Protein AF-A0A7S3B4D6-F1 (afdb_monomer_lite)

Structure (mmCIF, N/CA/C/O backbone):
data_AF-A0A7S3B4D6-F1
#
_entry.id   AF-A0A7S3B4D6-F1
#
loop_
_atom_site.group_PDB
_atom_site.id
_atom_site.type_symbol
_atom_site.label_atom_id
_atom_site.label_alt_id
_atom_site.label_comp_id
_atom_site.label_asym_id
_atom_site.label_entity_id
_atom_site.label_seq_id
_atom_site.pdbx_PDB_ins_code
_atom_site.Cartn_x
_atom_site.Cartn_y
_atom_site.Cartn_z
_atom_site.occupancy
_atom_site.B_iso_or_equiv
_atom_site.auth_seq_id
_atom_site.auth_comp_id
_atom_site.auth_asym_id
_atom_site.auth_atom_id
_atom_site.pdbx_PDB_model_num
ATOM 1 N N . GLU A 1 1 ? 10.770 22.308 -0.308 1.00 60.88 1 GLU A N 1
ATOM 2 C CA . GLU A 1 1 ? 9.442 21.913 -0.818 1.00 60.88 1 GLU A CA 1
ATOM 3 C C . GLU A 1 1 ? 9.275 20.401 -0.875 1.00 60.88 1 GLU A C 1
ATOM 5 O O . GLU A 1 1 ? 8.962 19.860 0.168 1.00 60.88 1 GLU A O 1
ATOM 10 N N . LYS A 1 2 ? 9.587 19.669 -1.960 1.00 72.62 2 LYS A N 1
ATOM 11 C CA . LYS A 1 2 ? 9.250 18.222 -2.019 1.00 72.62 2 LYS A CA 1
ATOM 12 C C . LYS A 1 2 ? 9.788 17.362 -0.854 1.00 72.62 2 LYS A C 1
ATOM 14 O O . LYS A 1 2 ? 9.072 16.503 -0.363 1.00 72.62 2 LYS A O 1
ATOM 19 N N . GLN A 1 3 ? 11.022 17.593 -0.393 1.00 75.19 3 GLN A N 1
ATOM 20 C CA . GLN A 1 3 ? 11.552 16.874 0.782 1.00 75.19 3 GLN A CA 1
ATOM 21 C C . GLN A 1 3 ? 10.818 17.223 2.088 1.00 75.19 3 GLN A C 1
ATOM 23 O O . GLN A 1 3 ? 10.671 16.353 2.937 1.00 75.19 3 GLN A O 1
ATOM 28 N N . GLU A 1 4 ? 10.358 18.467 2.249 1.00 80.44 4 GLU A N 1
ATOM 29 C CA . GLU A 1 4 ? 9.604 18.899 3.437 1.00 80.44 4 GLU A CA 1
ATOM 30 C C . GLU A 1 4 ? 8.189 18.305 3.422 1.00 80.44 4 GLU A C 1
ATOM 32 O O . GLU A 1 4 ? 7.688 17.874 4.460 1.00 80.44 4 GLU A O 1
ATOM 37 N N . ASP A 1 5 ? 7.575 18.206 2.239 1.00 90.38 5 ASP A N 1
ATOM 38 C CA . ASP A 1 5 ? 6.283 17.539 2.062 1.00 90.38 5 ASP A CA 1
ATOM 39 C C . ASP A 1 5 ? 6.386 16.038 2.372 1.00 90.38 5 ASP A C 1
ATOM 41 O O . ASP A 1 5 ? 5.566 15.505 3.122 1.00 90.38 5 ASP A O 1
ATOM 45 N N . ASP A 1 6 ? 7.427 15.364 1.867 1.00 93.19 6 ASP A N 1
ATOM 46 C CA . ASP A 1 6 ? 7.686 13.948 2.155 1.00 93.19 6 ASP A CA 1
ATOM 47 C C . ASP A 1 6 ? 7.910 13.722 3.665 1.00 93.19 6 ASP A C 1
ATOM 49 O O . ASP A 1 6 ? 7.412 12.744 4.228 1.00 93.19 6 ASP A O 1
ATOM 53 N N . GLU A 1 7 ? 8.613 14.634 4.349 1.00 95.25 7 GLU A N 1
ATOM 54 C CA . GLU A 1 7 ? 8.803 14.572 5.803 1.00 95.25 7 GLU A CA 1
ATOM 55 C C . GLU A 1 7 ? 7.478 14.734 6.561 1.00 95.25 7 GLU A C 1
ATOM 57 O O . GLU A 1 7 ? 7.192 13.955 7.474 1.00 95.25 7 GLU A O 1
ATOM 62 N N . MET A 1 8 ? 6.631 15.688 6.168 1.00 95.56 8 MET A N 1
ATOM 63 C CA . MET A 1 8 ? 5.302 15.845 6.764 1.00 95.56 8 MET A CA 1
ATOM 64 C C . MET A 1 8 ? 4.440 14.593 6.569 1.00 95.56 8 MET A C 1
ATOM 66 O O . MET A 1 8 ? 3.805 14.128 7.519 1.00 95.56 8 MET A O 1
ATOM 70 N N . VAL A 1 9 ? 4.449 13.997 5.372 1.00 96.62 9 VAL A N 1
ATOM 71 C CA . VAL A 1 9 ? 3.737 12.738 5.101 1.00 96.62 9 VAL A CA 1
ATOM 72 C C . VAL A 1 9 ? 4.269 11.615 5.991 1.00 96.62 9 VAL A C 1
ATOM 74 O O . VAL A 1 9 ? 3.478 10.889 6.593 1.00 96.62 9 VAL A O 1
ATOM 77 N N . LEU A 1 10 ? 5.589 11.494 6.145 1.00 97.88 10 LEU A N 1
ATOM 78 C CA . LEU A 1 10 ? 6.204 10.503 7.032 1.00 97.88 10 LEU A CA 1
ATOM 79 C C . LEU A 1 10 ? 5.780 10.679 8.492 1.00 97.88 10 LEU A C 1
ATOM 81 O O . LEU A 1 10 ? 5.468 9.692 9.159 1.00 97.88 10 LEU A O 1
ATOM 85 N N . GLN A 1 11 ? 5.731 11.914 8.990 1.00 98.06 11 GLN A N 1
ATOM 86 C CA . GLN A 1 11 ? 5.288 12.204 10.354 1.00 98.06 11 GLN A CA 1
ATOM 87 C C . GLN A 1 11 ? 3.807 11.849 10.557 1.00 98.06 11 GLN A C 1
ATOM 89 O O . GLN A 1 11 ? 3.449 11.256 11.578 1.00 98.06 11 GLN A O 1
ATOM 94 N N . ILE A 1 12 ? 2.951 12.135 9.572 1.00 97.88 12 ILE A N 1
ATOM 95 C CA . ILE A 1 12 ? 1.532 11.750 9.593 1.00 97.88 12 ILE A CA 1
ATOM 96 C C . ILE A 1 12 ? 1.382 10.223 9.567 1.00 97.88 12 ILE A C 1
ATOM 98 O O . ILE A 1 12 ? 0.636 9.663 10.372 1.00 97.88 12 ILE A O 1
ATOM 102 N N . LEU A 1 13 ? 2.121 9.527 8.697 1.00 98.38 13 LEU A N 1
ATOM 103 C CA . LEU A 1 13 ? 2.132 8.063 8.650 1.00 98.38 13 LEU A CA 1
ATOM 104 C C . LEU A 1 13 ? 2.618 7.457 9.965 1.00 98.38 13 LEU A C 1
ATOM 106 O O . LEU A 1 13 ? 2.050 6.471 10.428 1.00 98.38 13 LEU A O 1
ATOM 110 N N . PHE A 1 14 ? 3.617 8.062 10.605 1.00 98.50 14 PHE A N 1
ATOM 111 C CA . PHE A 1 14 ? 4.071 7.641 11.925 1.00 98.50 14 PHE A CA 1
ATOM 112 C C . PHE A 1 14 ? 3.009 7.838 13.004 1.00 98.50 14 PHE A C 1
ATOM 114 O O . PHE A 1 14 ? 2.800 6.941 13.820 1.00 98.50 14 PHE A O 1
ATOM 121 N N . ALA A 1 15 ? 2.270 8.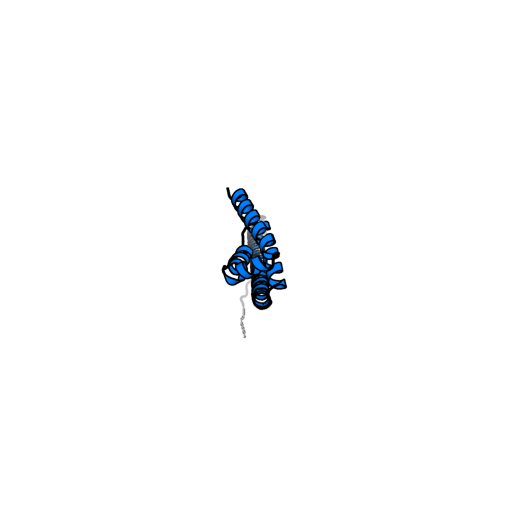947 12.985 1.00 98.38 15 ALA A N 1
ATOM 122 C CA . ALA A 1 15 ? 1.131 9.121 13.880 1.00 98.38 15 ALA A CA 1
ATOM 123 C C . ALA A 1 15 ? 0.065 8.035 13.650 1.00 98.38 15 ALA A C 1
ATOM 125 O O . ALA A 1 15 ? -0.411 7.432 14.614 1.00 98.38 15 ALA A O 1
ATOM 126 N N . PHE A 1 16 ? -0.265 7.719 12.393 1.00 98.44 16 PHE A N 1
ATOM 127 C CA . PHE A 1 16 ? -1.200 6.635 12.081 1.00 98.44 16 PHE A CA 1
ATOM 128 C C . PHE A 1 16 ? -0.690 5.269 12.512 1.00 98.44 16 PHE A C 1
ATOM 130 O O . PHE A 1 16 ? -1.463 4.514 13.089 1.00 98.44 16 PHE A O 1
ATOM 137 N N . TYR A 1 17 ? 0.591 4.970 12.309 1.00 98.56 17 TYR A N 1
ATOM 138 C CA . TYR A 1 17 ? 1.209 3.749 12.811 1.00 98.56 17 TYR A CA 1
ATOM 139 C C . TYR A 1 17 ? 0.975 3.608 14.318 1.00 98.56 17 TYR A C 1
ATOM 141 O O . TYR A 1 17 ? 0.434 2.602 14.766 1.00 98.56 17 TYR A O 1
ATOM 149 N N . GLN A 1 18 ? 1.259 4.655 15.099 1.00 98.44 18 GLN A N 1
ATOM 150 C CA . GLN A 1 18 ? 1.036 4.641 16.547 1.00 98.44 18 GLN A CA 1
ATOM 151 C C . GLN A 1 18 ? -0.447 4.469 16.919 1.00 98.44 18 GLN A C 1
ATOM 153 O O . GLN A 1 18 ? -0.764 3.742 17.861 1.00 98.44 18 GLN A O 1
ATOM 158 N N . LEU A 1 19 ? -1.369 5.099 16.184 1.00 98.31 19 LEU A N 1
ATOM 159 C CA . LEU A 1 19 ? -2.810 4.938 16.408 1.00 98.31 19 LEU A CA 1
ATOM 160 C C . LEU A 1 19 ? -3.303 3.533 16.044 1.00 98.31 19 LEU A C 1
ATOM 162 O O . LEU A 1 19 ? -4.139 2.977 16.755 1.00 98.31 19 LEU A O 1
ATOM 166 N N . LEU A 1 20 ? -2.769 2.938 14.977 1.00 98.25 20 LEU A N 1
ATOM 167 C CA . LEU A 1 20 ? -3.077 1.573 14.561 1.00 98.25 20 LEU A CA 1
ATOM 168 C C . LEU A 1 20 ? -2.610 0.547 15.596 1.00 98.25 20 LEU A C 1
ATOM 170 O O . LEU A 1 20 ? -3.233 -0.501 15.704 1.00 98.25 20 LEU A O 1
ATOM 174 N N . GLN A 1 21 ? -1.600 0.837 16.419 1.00 97.50 21 GLN A N 1
ATOM 175 C CA . GLN A 1 21 ? -1.206 -0.060 17.514 1.00 97.50 21 GLN A CA 1
ATOM 176 C C . GLN A 1 21 ? -2.275 -0.137 18.621 1.00 97.50 21 GLN A C 1
ATOM 178 O O . GLN A 1 21 ? -2.472 -1.189 19.235 1.00 97.50 21 GLN A O 1
ATOM 183 N N . ALA A 1 22 ? -3.013 0.949 18.871 1.00 97.62 22 ALA A N 1
ATOM 184 C CA . ALA A 1 22 ? -4.023 1.007 19.925 1.00 97.62 22 ALA A CA 1
ATOM 185 C C . ALA A 1 22 ? -5.370 0.431 19.453 1.00 97.62 22 ALA A C 1
ATOM 187 O O . ALA A 1 22 ? -6.045 1.025 18.619 1.00 97.62 22 ALA A O 1
ATOM 188 N N . THR A 1 23 ? -5.820 -0.687 20.037 1.00 96.75 23 THR A N 1
ATOM 189 C CA . THR A 1 23 ? -7.014 -1.440 19.592 1.00 96.75 23 THR A CA 1
ATOM 190 C C . THR A 1 23 ? -8.260 -0.580 19.356 1.00 96.75 23 THR A C 1
ATOM 192 O O . THR A 1 23 ? -8.878 -0.686 18.302 1.00 96.75 23 THR A O 1
ATOM 195 N N . GLN A 1 24 ? -8.631 0.295 20.298 1.00 97.19 24 GLN A N 1
ATOM 196 C CA . GLN A 1 24 ? -9.830 1.130 20.148 1.00 97.19 24 GLN A CA 1
ATOM 197 C C . GLN A 1 24 ? -9.690 2.145 19.004 1.00 97.19 24 GLN A C 1
ATOM 199 O O . GLN A 1 24 ? -10.631 2.344 18.237 1.00 97.19 24 GLN A O 1
ATOM 204 N N . ALA A 1 25 ? -8.518 2.771 18.871 1.00 98.06 25 ALA A N 1
ATOM 205 C CA . ALA A 1 25 ? -8.250 3.715 17.793 1.00 98.06 25 ALA A CA 1
ATOM 206 C C . ALA A 1 25 ? -8.193 2.998 16.438 1.00 98.06 25 ALA A C 1
ATOM 208 O O . ALA A 1 25 ? -8.813 3.465 15.488 1.00 98.06 25 ALA A O 1
ATOM 209 N N . ARG A 1 26 ? -7.543 1.828 16.369 1.00 97.88 26 ARG A N 1
ATOM 210 C CA . ARG A 1 26 ? -7.498 0.969 15.181 1.00 97.88 26 ARG A CA 1
ATOM 211 C C . ARG A 1 26 ? -8.895 0.601 14.694 1.00 97.88 26 ARG A C 1
ATOM 213 O O . ARG A 1 26 ? -9.179 0.799 13.521 1.00 97.88 26 ARG A O 1
ATOM 220 N N . VAL A 1 27 ? -9.783 0.132 15.575 1.00 97.00 27 VAL A N 1
ATOM 221 C CA . VAL A 1 27 ? -11.168 -0.206 15.194 1.00 97.00 27 VAL A CA 1
ATOM 222 C C . VAL A 1 27 ? -11.884 1.008 14.600 1.00 97.00 27 VAL A C 1
ATOM 224 O O . VAL A 1 27 ? -12.495 0.894 13.538 1.00 97.00 27 VAL A O 1
ATOM 227 N N . SER A 1 28 ? -11.781 2.181 15.232 1.00 97.56 28 SER A N 1
ATOM 228 C CA . SER A 1 28 ? -12.378 3.411 14.695 1.00 97.56 28 SER A CA 1
ATOM 229 C C . SER A 1 28 ? -11.766 3.812 13.352 1.00 97.56 28 SER A C 1
ATOM 231 O O . SER A 1 28 ? -12.503 4.133 12.427 1.00 97.56 28 SER A O 1
ATOM 233 N N . LEU A 1 29 ? -10.441 3.743 13.203 1.00 97.50 29 LEU A N 1
ATOM 234 C CA . LEU A 1 29 ? -9.756 4.062 11.949 1.00 97.50 29 LEU A CA 1
ATOM 235 C C . LEU A 1 29 ? -10.200 3.135 10.813 1.00 97.50 29 LEU A C 1
ATOM 237 O O . LEU A 1 29 ? -10.579 3.623 9.752 1.00 97.50 29 LEU A O 1
ATOM 241 N N . LEU A 1 30 ? -10.205 1.821 11.037 1.00 96.94 30 LEU A N 1
ATOM 242 C CA . LEU A 1 30 ? -10.549 0.836 10.008 1.00 96.94 30 LEU A CA 1
ATOM 243 C C . LEU A 1 30 ? -12.032 0.866 9.616 1.00 96.94 30 LEU A C 1
ATOM 245 O O . LEU A 1 30 ? -12.363 0.548 8.478 1.00 96.94 30 LEU A O 1
ATOM 249 N N . SER A 1 31 ? -12.924 1.241 10.537 1.00 96.19 31 SER A N 1
ATOM 250 C CA . SER A 1 31 ? -14.374 1.254 10.286 1.00 96.19 31 SER A CA 1
ATOM 251 C C . SER A 1 31 ? -14.923 2.602 9.815 1.00 96.19 31 SER A C 1
ATOM 253 O O . SER A 1 31 ? -15.946 2.632 9.135 1.00 96.19 31 SER A O 1
ATOM 255 N N . GLN A 1 32 ? -14.282 3.717 10.175 1.00 97.31 32 GLN A N 1
ATOM 256 C CA . GLN A 1 32 ? -14.810 5.066 9.924 1.00 97.31 32 GLN A CA 1
ATOM 257 C C . GLN A 1 32 ? -14.021 5.832 8.865 1.00 97.31 32 GLN A C 1
ATOM 259 O O . GLN A 1 32 ? -14.437 6.913 8.452 1.00 97.31 32 GLN A O 1
ATOM 264 N N . THR A 1 33 ? -12.877 5.307 8.429 1.00 97.19 33 THR A N 1
ATOM 265 C CA . THR A 1 33 ? -12.001 5.990 7.475 1.00 97.19 33 THR A CA 1
ATOM 266 C C . THR A 1 33 ? -11.574 5.052 6.352 1.00 97.19 33 THR A C 1
ATOM 268 O O . THR A 1 33 ? -11.701 3.836 6.453 1.00 97.19 33 THR A O 1
ATOM 271 N N . GLN A 1 34 ? -11.023 5.626 5.283 1.00 97.00 34 GLN A N 1
ATOM 272 C CA . GLN A 1 34 ? -10.438 4.880 4.163 1.00 97.00 34 GLN A CA 1
ATOM 273 C C . GLN A 1 34 ? -8.923 4.695 4.326 1.00 97.00 34 GLN A C 1
ATOM 275 O O . GLN A 1 34 ? -8.197 4.617 3.339 1.00 97.00 34 GLN A O 1
ATOM 280 N N . ILE A 1 35 ? -8.424 4.655 5.569 1.00 97.00 35 ILE A N 1
ATOM 281 C CA . ILE A 1 35 ? -6.983 4.633 5.857 1.00 97.00 35 ILE A CA 1
ATOM 282 C C . ILE A 1 35 ? -6.257 3.504 5.116 1.00 97.00 35 ILE A C 1
ATOM 284 O O . ILE A 1 35 ? -5.188 3.738 4.572 1.00 97.00 35 ILE A O 1
ATOM 288 N N . VAL A 1 36 ? -6.851 2.309 5.016 1.00 97.25 36 VAL A N 1
ATOM 289 C CA . VAL A 1 36 ? -6.224 1.170 4.323 1.00 97.25 36 VAL A CA 1
ATOM 290 C C . VAL A 1 36 ? -6.064 1.444 2.829 1.00 97.25 36 VAL A C 1
ATOM 292 O O . VAL A 1 36 ? -5.017 1.141 2.269 1.00 97.25 36 VAL A O 1
ATOM 295 N N . VAL A 1 37 ? -7.065 2.060 2.194 1.00 95.81 37 VAL A N 1
ATOM 296 C CA . VAL A 1 37 ? -7.005 2.434 0.773 1.00 95.81 37 VAL A CA 1
ATOM 297 C C . VAL A 1 37 ? -5.895 3.459 0.548 1.00 95.81 37 VAL A C 1
ATOM 299 O O . VAL A 1 37 ? -5.041 3.249 -0.305 1.00 95.81 37 VAL A O 1
ATOM 302 N N . TYR A 1 38 ? -5.840 4.504 1.380 1.00 97.19 38 TYR A N 1
ATOM 303 C CA . TYR A 1 38 ? -4.778 5.509 1.302 1.00 97.19 38 TYR A CA 1
ATOM 304 C C . TYR A 1 38 ? -3.384 4.907 1.506 1.00 97.19 38 TYR A C 1
ATOM 306 O O . TYR A 1 38 ? -2.452 5.254 0.789 1.00 97.19 38 TYR A O 1
ATOM 314 N N . LEU A 1 39 ? -3.229 3.989 2.460 1.00 97.75 39 LEU A N 1
ATOM 315 C CA . LEU A 1 39 ? -1.958 3.308 2.692 1.00 97.75 39 LEU A CA 1
ATOM 316 C C . LEU A 1 39 ? -1.548 2.440 1.490 1.00 97.75 39 LEU A C 1
ATOM 318 O O . LEU A 1 39 ? -0.376 2.435 1.116 1.00 97.75 39 LEU A O 1
ATOM 322 N N . LEU A 1 40 ? -2.494 1.742 0.853 1.00 96.12 40 LEU A N 1
ATOM 323 C CA . LEU A 1 40 ? -2.227 0.967 -0.362 1.00 96.12 40 LEU A CA 1
ATOM 324 C C . LEU A 1 40 ? -1.762 1.858 -1.520 1.00 96.12 40 LEU A C 1
ATOM 326 O O . LEU A 1 40 ? -0.796 1.505 -2.189 1.00 96.12 40 LEU A O 1
ATOM 330 N N . ASP A 1 41 ? -2.383 3.021 -1.720 1.00 95.31 41 ASP A N 1
ATOM 331 C CA . ASP A 1 41 ? -1.961 3.967 -2.763 1.00 95.31 41 ASP A CA 1
ATOM 332 C C . ASP A 1 41 ? -0.537 4.492 -2.508 1.00 95.31 41 ASP A C 1
ATOM 334 O O . ASP A 1 41 ? 0.266 4.634 -3.432 1.00 95.31 41 ASP A O 1
ATOM 338 N N . LEU A 1 42 ? -0.183 4.712 -1.237 1.00 96.00 42 LEU A N 1
ATOM 339 C CA . LEU A 1 42 ? 1.151 5.165 -0.834 1.00 96.00 42 LEU A CA 1
ATOM 340 C C . LEU A 1 42 ? 2.247 4.108 -1.005 1.00 96.00 42 LEU A C 1
ATOM 342 O O . LEU A 1 42 ? 3.427 4.445 -0.911 1.00 96.00 42 LEU A O 1
ATOM 346 N N . LEU A 1 43 ? 1.904 2.854 -1.306 1.00 94.12 43 LEU A N 1
ATOM 347 C CA . LEU A 1 43 ? 2.903 1.868 -1.716 1.00 94.12 43 LEU A CA 1
ATOM 348 C C . LEU A 1 43 ? 3.475 2.151 -3.111 1.00 94.12 43 LEU A C 1
ATOM 350 O O . LEU A 1 43 ? 4.508 1.590 -3.445 1.00 94.12 43 LEU A O 1
ATOM 354 N N . LEU A 1 44 ? 2.864 3.039 -3.901 1.00 90.62 44 LEU A N 1
ATOM 355 C CA . LEU A 1 44 ? 3.387 3.496 -5.195 1.00 90.62 44 LEU A CA 1
ATOM 356 C C . LEU A 1 44 ? 3.991 4.908 -5.118 1.00 90.62 44 LEU A C 1
ATOM 358 O O . LEU A 1 44 ? 4.282 5.525 -6.145 1.00 90.62 44 LEU A O 1
ATOM 362 N N . ASP A 1 45 ? 4.173 5.446 -3.909 1.00 94.50 45 ASP A N 1
ATOM 363 C CA . ASP A 1 45 ? 4.710 6.791 -3.731 1.00 94.50 45 ASP A CA 1
ATOM 364 C C . ASP A 1 45 ? 6.144 6.907 -4.270 1.00 94.50 45 ASP A C 1
ATOM 366 O O . ASP A 1 45 ? 6.919 5.951 -4.235 1.00 94.50 45 ASP A O 1
ATOM 370 N N . LYS A 1 46 ? 6.542 8.093 -4.743 1.00 91.69 46 LYS A N 1
ATOM 371 C CA . LYS A 1 46 ? 7.897 8.328 -5.277 1.00 91.69 46 LYS A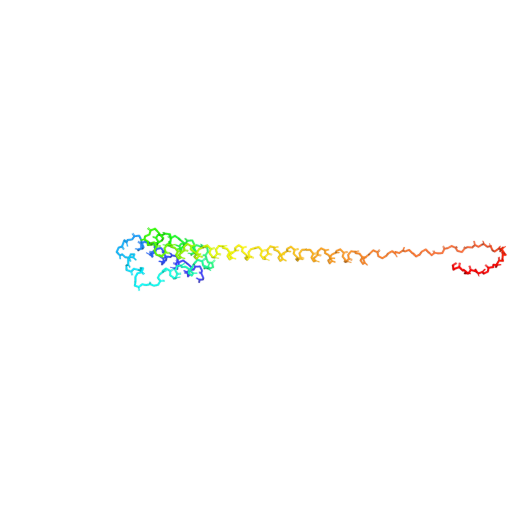 CA 1
ATOM 372 C C . LYS A 1 46 ? 8.973 8.173 -4.195 1.00 91.69 46 LYS A C 1
ATOM 374 O O . LYS A 1 46 ? 10.074 7.701 -4.489 1.00 91.69 46 LYS A O 1
ATOM 379 N N . SER A 1 47 ? 8.672 8.552 -2.957 1.00 94.75 47 SER A N 1
ATOM 380 C CA . SER A 1 47 ? 9.571 8.450 -1.814 1.00 94.75 47 SER A CA 1
ATOM 381 C C . SER A 1 47 ? 9.607 7.026 -1.265 1.00 94.75 47 SER A C 1
ATOM 383 O O . SER A 1 47 ? 8.636 6.500 -0.721 1.00 94.75 47 SER A O 1
ATOM 385 N N . LYS A 1 48 ? 10.787 6.396 -1.328 1.00 93.94 48 LYS A N 1
ATOM 386 C CA . LYS A 1 48 ? 11.007 5.049 -0.774 1.00 93.94 48 LYS A CA 1
ATOM 387 C C . LYS A 1 48 ? 10.702 4.977 0.725 1.00 93.94 48 LYS A C 1
ATOM 389 O O . LYS A 1 48 ? 10.265 3.938 1.211 1.00 93.94 48 LYS A O 1
ATOM 394 N N . GLN A 1 49 ? 10.945 6.062 1.460 1.00 96.62 49 GLN A N 1
ATOM 395 C CA . GLN A 1 49 ? 10.664 6.113 2.892 1.00 96.62 49 GLN A CA 1
ATOM 396 C C . GLN A 1 49 ? 9.157 6.115 3.162 1.00 96.62 49 GLN A C 1
ATOM 398 O O . GLN A 1 49 ? 8.713 5.400 4.057 1.00 96.62 49 GLN A O 1
ATOM 403 N N . VAL A 1 50 ? 8.375 6.859 2.368 1.00 97.31 50 VAL A N 1
ATOM 404 C CA . VAL A 1 50 ? 6.905 6.876 2.458 1.00 97.31 50 VAL A CA 1
ATOM 405 C C 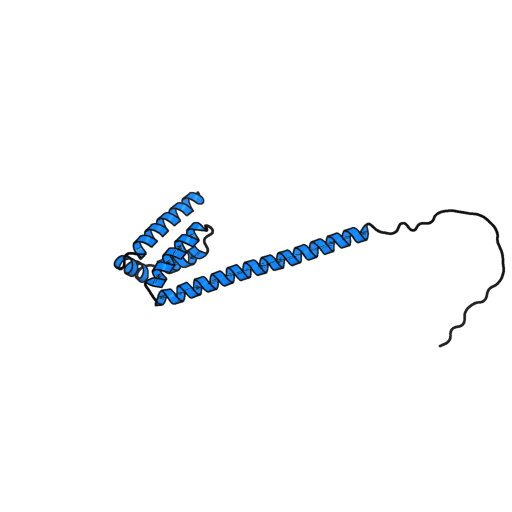. VAL A 1 50 ? 6.347 5.487 2.165 1.00 97.31 50 VAL A C 1
ATOM 407 O O . VAL A 1 50 ? 5.587 4.965 2.982 1.00 97.31 50 VAL A O 1
ATOM 410 N N . ARG A 1 51 ? 6.811 4.837 1.085 1.00 96.25 51 ARG A N 1
ATOM 411 C CA . ARG A 1 51 ? 6.430 3.450 0.761 1.00 96.25 51 ARG A CA 1
ATOM 412 C C . ARG A 1 51 ? 6.700 2.497 1.925 1.00 96.25 51 ARG A C 1
ATOM 414 O O . ARG A 1 51 ? 5.804 1.775 2.347 1.00 96.25 51 ARG A O 1
ATOM 421 N N . LEU A 1 52 ? 7.912 2.540 2.488 1.00 97.12 52 LEU A N 1
ATOM 422 C CA . LEU A 1 52 ? 8.309 1.677 3.606 1.00 97.12 52 LEU A CA 1
ATOM 423 C C . LEU A 1 52 ? 7.471 1.930 4.865 1.00 97.12 52 LEU A C 1
ATOM 425 O O . LEU A 1 52 ? 7.140 0.997 5.591 1.00 97.12 52 LEU A O 1
ATOM 429 N N . MET A 1 53 ? 7.152 3.190 5.157 1.00 98.38 53 MET A N 1
ATOM 430 C CA . MET A 1 53 ? 6.352 3.516 6.330 1.00 98.38 53 MET A CA 1
ATOM 431 C C . MET A 1 53 ? 4.891 3.092 6.153 1.00 98.38 53 MET A C 1
ATOM 433 O O . MET A 1 53 ? 4.289 2.572 7.090 1.00 98.38 53 MET A O 1
ATOM 437 N N . SER A 1 54 ? 4.346 3.246 4.945 1.00 98.19 54 SER A N 1
ATOM 438 C CA . SER A 1 54 ? 3.012 2.751 4.611 1.00 98.19 54 SER A CA 1
ATOM 439 C C . SER A 1 54 ? 2.926 1.223 4.707 1.00 98.19 54 SER A C 1
ATOM 441 O O . SER A 1 54 ? 1.994 0.684 5.307 1.00 98.19 54 SER A O 1
ATOM 443 N N . ASP A 1 55 ? 3.945 0.522 4.203 1.00 98.00 55 ASP A N 1
ATOM 444 C CA . ASP A 1 55 ? 4.071 -0.936 4.274 1.00 98.00 55 ASP A CA 1
ATOM 445 C C . ASP A 1 55 ? 3.992 -1.453 5.720 1.00 98.00 55 ASP A C 1
ATOM 447 O O . ASP A 1 55 ? 3.204 -2.356 6.011 1.00 98.00 55 ASP A O 1
ATOM 451 N N . ARG A 1 56 ? 4.696 -0.786 6.647 1.00 98.25 56 ARG A N 1
ATOM 452 C CA . ARG A 1 56 ? 4.650 -1.079 8.092 1.00 98.25 56 ARG A CA 1
ATOM 453 C C . ARG A 1 56 ? 3.275 -0.852 8.709 1.00 98.25 56 ARG A C 1
ATOM 455 O O . ARG A 1 56 ? 2.849 -1.638 9.550 1.00 98.25 56 ARG A O 1
ATOM 462 N N . CYS A 1 57 ? 2.574 0.216 8.327 1.00 98.62 57 CYS A N 1
ATOM 463 C CA . CYS A 1 57 ? 1.201 0.441 8.787 1.00 98.62 57 CYS A CA 1
ATOM 464 C C . CYS A 1 57 ? 0.276 -0.694 8.332 1.00 98.62 57 CYS A C 1
ATOM 466 O O . CYS A 1 57 ? -0.550 -1.165 9.111 1.00 98.62 57 CYS A O 1
ATOM 468 N N . LEU A 1 58 ? 0.421 -1.147 7.085 1.00 98.38 58 LEU A N 1
ATOM 469 C CA . LEU A 1 58 ? -0.387 -2.229 6.525 1.00 98.38 58 LEU A CA 1
ATOM 470 C C . LEU A 1 58 ? -0.105 -3.581 7.183 1.00 98.38 58 LEU A C 1
ATOM 472 O O . LEU A 1 58 ? -1.038 -4.366 7.335 1.00 98.38 58 LEU A O 1
ATOM 476 N N . ASP A 1 59 ? 1.126 -3.841 7.620 1.00 98.31 59 ASP A N 1
ATOM 477 C CA . ASP A 1 59 ? 1.454 -5.058 8.371 1.00 98.31 59 ASP A CA 1
ATOM 478 C C . ASP A 1 59 ? 0.700 -5.119 9.707 1.00 98.31 59 ASP A C 1
ATOM 480 O O . ASP A 1 59 ? 0.098 -6.144 10.025 1.00 98.31 59 ASP A O 1
ATOM 484 N N . VAL A 1 60 ? 0.592 -3.993 10.426 1.00 98.19 60 VAL A N 1
ATOM 485 C CA . VAL A 1 60 ? -0.237 -3.904 11.646 1.00 98.19 60 VAL A CA 1
ATOM 486 C C . VAL A 1 60 ? -1.711 -4.205 11.347 1.00 98.19 60 VAL A C 1
ATOM 488 O O . VAL A 1 60 ? -2.399 -4.835 12.151 1.00 98.19 60 VAL A O 1
ATOM 491 N N . VAL A 1 61 ? -2.221 -3.770 10.190 1.00 98.25 61 VAL A N 1
ATOM 492 C CA . VAL A 1 61 ? -3.604 -4.063 9.777 1.00 98.25 61 VAL A CA 1
ATOM 493 C C . VAL A 1 61 ? -3.778 -5.546 9.441 1.00 98.25 61 VAL A C 1
ATOM 495 O O . VAL A 1 61 ? -4.750 -6.146 9.894 1.00 98.25 61 VAL A O 1
ATOM 498 N N . ILE A 1 62 ? -2.833 -6.149 8.710 1.00 98.25 62 ILE A N 1
ATOM 499 C CA . ILE A 1 62 ? -2.831 -7.585 8.380 1.00 98.25 62 ILE A CA 1
ATOM 500 C C . ILE A 1 62 ? -2.875 -8.445 9.648 1.00 98.25 62 ILE A C 1
ATOM 502 O O . ILE A 1 62 ? -3.567 -9.460 9.675 1.00 98.25 62 ILE A O 1
ATOM 506 N N . GLU A 1 63 ? -2.133 -8.063 10.687 1.00 97.19 63 GLU A N 1
ATOM 507 C CA . GLU A 1 63 ? -2.099 -8.793 11.958 1.00 97.19 63 GLU A CA 1
ATOM 508 C C . GLU A 1 63 ? -3.403 -8.674 12.758 1.00 97.19 63 GLU A C 1
ATOM 510 O O . GLU A 1 63 ? -3.723 -9.553 13.559 1.00 97.19 63 GLU A O 1
ATOM 515 N N . ALA A 1 64 ? -4.156 -7.590 12.564 1.00 95.81 64 ALA A N 1
ATOM 516 C CA . ALA A 1 64 ? -5.317 -7.265 13.383 1.00 95.81 64 ALA A CA 1
ATOM 517 C C . ALA A 1 64 ? -6.673 -7.608 12.751 1.00 95.81 64 ALA A C 1
ATOM 519 O O . ALA A 1 64 ? -7.642 -7.782 13.493 1.00 95.81 64 ALA A O 1
ATOM 520 N N . ASP A 1 65 ? -6.770 -7.647 11.421 1.00 94.25 65 ASP A N 1
ATOM 521 C CA . ASP A 1 65 ? -8.027 -7.833 10.696 1.00 94.25 65 ASP A CA 1
ATOM 522 C C . ASP A 1 65 ? -7.834 -8.769 9.496 1.00 94.25 65 ASP A C 1
ATOM 524 O O . ASP A 1 65 ? -7.223 -8.417 8.485 1.00 94.25 65 ASP A O 1
ATOM 528 N N . GLU A 1 66 ? -8.387 -9.977 9.600 1.00 93.25 66 GLU A N 1
ATOM 529 C CA . GLU A 1 66 ? -8.214 -11.024 8.594 1.00 93.25 66 GLU A CA 1
ATOM 530 C C . GLU A 1 66 ? -8.935 -10.719 7.268 1.00 93.25 66 GLU A C 1
ATOM 532 O O . GLU A 1 66 ? -8.475 -11.134 6.200 1.00 93.25 66 GLU A O 1
ATOM 537 N N . ALA A 1 67 ? -10.016 -9.930 7.298 1.00 91.31 67 ALA A N 1
ATOM 538 C CA . ALA A 1 67 ? -10.720 -9.519 6.085 1.00 91.31 67 ALA A CA 1
ATOM 539 C C . ALA A 1 67 ? -9.887 -8.517 5.273 1.00 91.31 67 ALA A C 1
ATOM 541 O O . ALA A 1 67 ? -9.848 -8.585 4.037 1.00 91.31 67 ALA A O 1
ATOM 542 N N . TRP A 1 68 ? -9.183 -7.611 5.956 1.00 95.94 68 TRP A N 1
ATOM 543 C CA . TRP A 1 68 ? -8.207 -6.734 5.315 1.00 95.94 68 TRP A CA 1
ATOM 544 C C . TRP A 1 68 ? -6.922 -7.469 4.937 1.00 95.94 68 TRP A C 1
ATOM 546 O O . TRP A 1 68 ? -6.369 -7.199 3.871 1.00 95.94 68 TRP A O 1
ATOM 556 N N . ALA A 1 69 ? -6.474 -8.433 5.743 1.00 97.19 69 ALA A N 1
ATOM 557 C CA . ALA A 1 69 ? -5.243 -9.177 5.500 1.00 97.19 69 ALA A CA 1
ATOM 558 C C . ALA A 1 69 ? -5.196 -9.816 4.106 1.00 97.19 69 ALA A C 1
ATOM 560 O O . ALA A 1 69 ? -4.197 -9.675 3.396 1.00 97.19 69 ALA A O 1
ATOM 561 N N . ALA A 1 70 ? -6.279 -10.485 3.695 1.00 95.44 70 ALA A N 1
ATOM 562 C CA . ALA A 1 70 ? -6.363 -11.116 2.381 1.00 95.44 70 ALA A CA 1
ATOM 563 C C . ALA A 1 70 ? -6.238 -10.089 1.240 1.00 95.44 70 ALA A C 1
ATOM 565 O O . ALA A 1 70 ? -5.428 -10.266 0.330 1.00 95.44 70 ALA A O 1
ATOM 566 N N . GLN A 1 71 ? -6.983 -8.983 1.330 1.00 95.06 71 GLN A N 1
ATOM 567 C CA . GLN A 1 71 ? -6.998 -7.927 0.312 1.00 95.06 71 GLN A CA 1
ATOM 568 C C . GLN A 1 71 ? -5.650 -7.202 0.208 1.00 95.06 71 GLN A C 1
ATOM 570 O O . GLN A 1 71 ? -5.159 -6.955 -0.893 1.00 95.06 71 GLN A O 1
ATOM 575 N N . ILE A 1 72 ? -5.023 -6.892 1.347 1.00 97.50 72 ILE A N 1
ATOM 576 C CA . ILE A 1 72 ? -3.724 -6.215 1.387 1.00 97.50 72 ILE A CA 1
ATOM 577 C C . ILE A 1 72 ? -2.639 -7.114 0.790 1.00 97.50 72 ILE A C 1
ATOM 579 O O . ILE A 1 72 ? -1.871 -6.655 -0.052 1.00 97.50 72 ILE A O 1
ATOM 583 N N . ARG A 1 73 ? -2.574 -8.396 1.179 1.00 96.94 73 ARG A N 1
ATOM 584 C CA . ARG A 1 73 ? -1.575 -9.334 0.635 1.00 96.94 73 ARG A CA 1
ATOM 585 C C . ARG A 1 73 ? -1.726 -9.509 -0.869 1.00 96.94 73 ARG A C 1
ATOM 587 O O . ARG A 1 73 ? -0.721 -9.497 -1.574 1.00 96.94 73 ARG A O 1
ATOM 594 N N . GLN A 1 74 ? -2.963 -9.622 -1.353 1.00 95.00 74 GLN A N 1
ATOM 595 C CA . GLN A 1 74 ? -3.237 -9.684 -2.784 1.00 95.00 74 GLN A CA 1
ATOM 596 C C . GLN A 1 74 ? -2.707 -8.436 -3.501 1.00 95.00 74 GLN A C 1
ATOM 598 O O . GLN A 1 74 ? -1.975 -8.566 -4.477 1.00 95.00 74 GLN A O 1
ATOM 603 N N . ARG A 1 75 ? -2.995 -7.234 -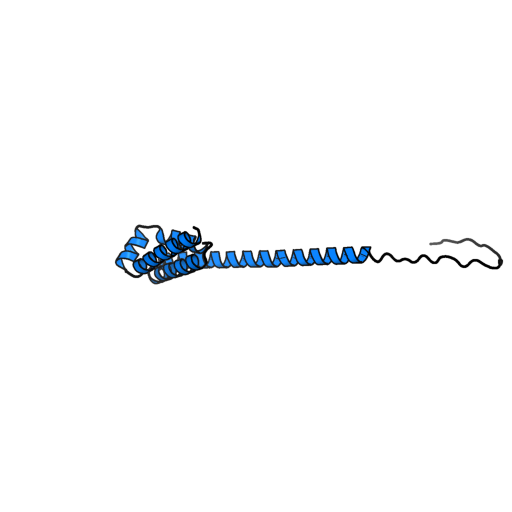2.988 1.00 93.81 75 ARG A N 1
ATOM 604 C CA . ARG A 1 75 ? -2.512 -5.983 -3.591 1.00 93.81 75 ARG A CA 1
ATOM 605 C C . ARG A 1 75 ? -0.993 -5.843 -3.559 1.00 93.81 75 ARG A C 1
ATOM 607 O O . ARG A 1 75 ? -0.411 -5.457 -4.567 1.00 93.81 75 ARG A O 1
ATOM 614 N N . LYS A 1 76 ? -0.344 -6.191 -2.442 1.00 93.94 76 LYS A N 1
ATOM 615 C CA . LYS A 1 76 ? 1.127 -6.217 -2.347 1.00 93.94 76 LYS A CA 1
ATOM 616 C C . LYS A 1 76 ? 1.726 -7.160 -3.401 1.00 93.94 76 LYS A C 1
ATOM 618 O O . LYS A 1 76 ? 2.691 -6.793 -4.062 1.00 93.94 76 LYS A O 1
ATOM 623 N N . PHE A 1 77 ? 1.125 -8.334 -3.600 1.00 95.00 77 PHE A N 1
ATOM 624 C CA . PHE A 1 77 ? 1.566 -9.300 -4.609 1.00 95.00 77 PHE A CA 1
ATOM 625 C C . PHE A 1 77 ? 1.358 -8.799 -6.046 1.00 95.00 77 PHE A C 1
ATOM 627 O O . PHE A 1 77 ? 2.278 -8.869 -6.854 1.00 95.00 77 PHE A O 1
ATOM 634 N N . GLU A 1 78 ? 0.181 -8.252 -6.360 1.00 92.62 78 GLU A N 1
ATOM 635 C CA . GLU A 1 78 ? -0.123 -7.674 -7.676 1.00 92.62 78 GLU A CA 1
ATOM 636 C C . GLU A 1 78 ? 0.861 -6.558 -8.049 1.00 92.62 78 GLU A C 1
ATOM 638 O O . GLU A 1 78 ? 1.357 -6.527 -9.173 1.00 92.62 78 GLU A O 1
ATOM 643 N N . MET A 1 79 ? 1.187 -5.672 -7.105 1.00 87.88 79 MET A N 1
ATOM 644 C CA . MET A 1 79 ? 2.169 -4.615 -7.341 1.00 87.88 79 MET A CA 1
ATOM 645 C C . MET A 1 79 ? 3.585 -5.148 -7.505 1.00 87.88 79 MET A C 1
ATOM 647 O O . MET A 1 79 ? 4.267 -4.713 -8.422 1.00 87.88 79 MET A O 1
ATOM 651 N N . HIS A 1 80 ? 4.023 -6.096 -6.672 1.00 89.81 80 HIS A N 1
ATOM 652 C CA . HIS A 1 80 ? 5.357 -6.680 -6.820 1.00 89.81 80 HIS A CA 1
ATOM 653 C C . HIS A 1 80 ? 5.532 -7.337 -8.194 1.00 89.81 80 HIS A C 1
ATOM 655 O O . HIS A 1 80 ? 6.554 -7.161 -8.850 1.00 89.81 80 HIS A O 1
ATOM 661 N N . ASN A 1 81 ? 4.501 -8.042 -8.664 1.00 92.31 81 ASN A N 1
ATOM 662 C CA . ASN A 1 81 ? 4.508 -8.630 -9.999 1.00 92.31 81 ASN A CA 1
ATOM 663 C C . ASN A 1 81 ? 4.537 -7.559 -11.089 1.00 92.31 81 ASN A C 1
ATOM 665 O O . ASN A 1 81 ? 5.227 -7.733 -12.086 1.00 92.31 81 ASN A O 1
ATOM 669 N N . LYS A 1 82 ? 3.798 -6.459 -10.909 1.00 89.50 82 LYS A N 1
ATOM 670 C CA . LYS A 1 82 ? 3.821 -5.332 -11.842 1.00 89.50 82 LYS A CA 1
ATOM 671 C C . LYS A 1 82 ? 5.219 -4.710 -11.930 1.00 89.50 82 LYS A C 1
ATOM 673 O O . LYS A 1 82 ? 5.712 -4.541 -13.035 1.00 89.50 82 LYS A O 1
ATOM 678 N N . GLU A 1 83 ? 5.858 -4.431 -10.795 1.00 86.81 83 GLU A N 1
ATOM 679 C CA . GLU A 1 83 ? 7.229 -3.899 -10.748 1.00 86.81 83 GLU A CA 1
ATOM 680 C C . GLU A 1 83 ? 8.227 -4.853 -11.420 1.00 86.81 83 GLU A C 1
ATOM 682 O O . GLU A 1 83 ? 9.121 -4.413 -12.137 1.00 86.81 83 GLU A O 1
ATOM 687 N N . TRP A 1 84 ? 8.070 -6.165 -11.218 1.00 93.44 84 TRP A N 1
ATOM 688 C CA . TRP A 1 84 ? 8.928 -7.161 -11.859 1.00 93.44 84 TRP A CA 1
ATOM 689 C C . TRP A 1 84 ? 8.734 -7.211 -13.379 1.00 93.44 84 TRP A C 1
ATOM 691 O O . TRP A 1 84 ? 9.718 -7.269 -14.106 1.00 93.44 84 TRP A O 1
ATOM 701 N N . LEU A 1 85 ? 7.487 -7.163 -13.860 1.00 92.50 85 LEU A N 1
ATOM 702 C CA . LEU A 1 85 ? 7.192 -7.124 -15.296 1.00 92.50 85 LEU A CA 1
ATOM 703 C C . LEU A 1 85 ? 7.764 -5.864 -15.955 1.00 92.50 85 LEU A C 1
ATOM 705 O O . LEU A 1 85 ? 8.364 -5.969 -17.015 1.00 92.50 85 LEU A O 1
ATOM 709 N N . GLU A 1 86 ? 7.635 -4.702 -15.308 1.00 90.62 86 GLU A N 1
ATOM 710 C CA . GLU A 1 86 ? 8.223 -3.449 -15.799 1.00 90.62 86 GLU A CA 1
ATOM 711 C C . GLU A 1 86 ? 9.754 -3.551 -15.914 1.00 90.62 86 GLU A C 1
ATOM 713 O O . GLU A 1 86 ? 10.309 -3.163 -16.936 1.00 90.62 86 GLU A O 1
ATOM 718 N N . ALA A 1 87 ? 10.428 -4.137 -14.918 1.00 89.88 87 ALA A N 1
ATOM 719 C CA . ALA A 1 87 ? 11.878 -4.337 -14.961 1.00 89.88 87 ALA A CA 1
ATOM 720 C C . ALA A 1 87 ? 12.317 -5.305 -16.077 1.00 89.88 87 ALA A C 1
ATOM 722 O O . ALA A 1 87 ? 13.317 -5.061 -16.740 1.00 89.88 87 ALA A O 1
ATOM 723 N N . VAL A 1 88 ? 11.566 -6.389 -16.305 1.00 91.69 88 VAL A N 1
ATOM 724 C CA . VAL A 1 88 ? 11.854 -7.342 -17.391 1.00 91.69 88 VAL A CA 1
ATOM 725 C C . VAL A 1 88 ? 11.647 -6.700 -18.763 1.00 91.69 88 VAL A C 1
ATOM 727 O O . VAL A 1 88 ? 12.479 -6.886 -19.646 1.00 91.69 88 VAL A O 1
ATOM 730 N N . ASP A 1 89 ? 10.580 -5.917 -18.939 1.00 91.56 89 ASP A N 1
ATOM 731 C CA . ASP A 1 89 ? 10.317 -5.200 -20.192 1.00 91.56 89 ASP A CA 1
ATOM 732 C C . ASP A 1 89 ? 11.415 -4.154 -20.489 1.00 91.56 89 ASP A C 1
ATOM 734 O O . ASP A 1 89 ? 11.801 -3.972 -21.647 1.00 91.56 89 ASP A O 1
ATOM 738 N N . GLU A 1 90 ? 11.928 -3.468 -19.459 1.00 90.56 90 GLU A N 1
ATOM 739 C CA . GLU A 1 90 ? 13.056 -2.534 -19.574 1.00 90.56 90 GLU A CA 1
ATOM 740 C C . GLU A 1 90 ? 14.353 -3.256 -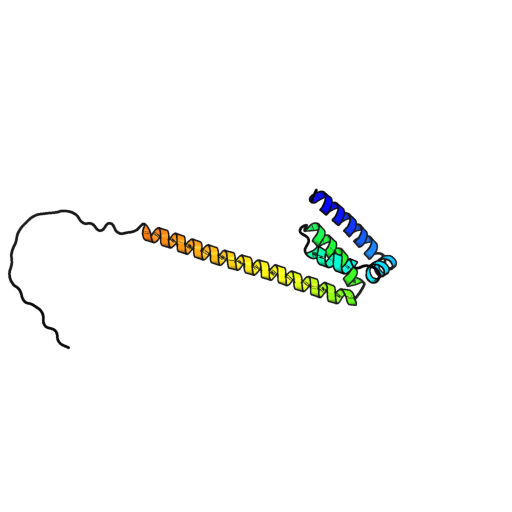19.975 1.00 90.56 90 GLU A C 1
ATOM 742 O O . GLU A 1 90 ? 14.986 -2.849 -20.952 1.00 90.56 90 GLU A O 1
ATOM 747 N N . ASP A 1 91 ? 14.698 -4.359 -19.301 1.00 90.69 91 ASP A N 1
ATOM 748 C CA . ASP A 1 91 ? 15.881 -5.176 -19.611 1.00 90.69 91 ASP A CA 1
ATOM 749 C C . ASP A 1 91 ? 15.837 -5.715 -21.056 1.00 90.69 91 ASP A C 1
ATOM 751 O O . ASP A 1 91 ? 16.824 -5.632 -21.795 1.00 90.69 91 ASP A O 1
ATOM 755 N N . GLU A 1 92 ? 14.682 -6.229 -21.501 1.00 89.31 92 GLU A N 1
ATOM 756 C CA . GLU A 1 92 ? 14.506 -6.696 -22.881 1.00 89.31 92 GLU A CA 1
ATOM 757 C C . GLU A 1 92 ? 14.686 -5.543 -23.880 1.00 89.31 92 GLU A C 1
ATOM 759 O O . GLU A 1 92 ? 15.385 -5.685 -24.890 1.00 89.31 92 GLU A O 1
ATOM 764 N N . ALA A 1 93 ? 14.087 -4.379 -23.612 1.00 87.44 93 ALA A N 1
ATOM 765 C CA . ALA A 1 93 ? 14.204 -3.213 -24.481 1.00 87.44 93 ALA A CA 1
ATOM 766 C C . ALA A 1 93 ? 15.653 -2.711 -24.605 1.00 87.44 93 ALA A C 1
ATOM 768 O O . ALA A 1 93 ? 16.047 -2.279 -25.695 1.00 87.44 93 ALA A O 1
ATOM 769 N N . GLU A 1 94 ? 16.440 -2.771 -23.529 1.00 89.12 94 GLU A N 1
ATOM 770 C CA . GLU A 1 94 ? 17.871 -2.455 -23.541 1.00 89.12 94 GLU A CA 1
ATOM 771 C C . GLU A 1 94 ? 18.660 -3.449 -24.409 1.00 89.12 94 GLU A C 1
ATOM 773 O O . GLU A 1 94 ? 19.418 -3.026 -25.287 1.00 89.12 94 GLU A O 1
ATOM 778 N N . GLU A 1 95 ? 18.414 -4.758 -24.277 1.00 89.50 95 GLU A N 1
ATOM 779 C CA . GLU A 1 95 ? 19.091 -5.787 -25.084 1.00 89.50 95 GLU A CA 1
ATOM 780 C C . GLU A 1 95 ? 18.830 -5.608 -26.593 1.00 89.50 95 GLU A C 1
ATOM 782 O O . GLU A 1 95 ? 19.752 -5.685 -27.418 1.00 89.50 95 GLU A O 1
ATOM 787 N N . TYR A 1 96 ? 17.587 -5.296 -26.981 1.00 87.56 96 TYR A N 1
ATOM 788 C CA . T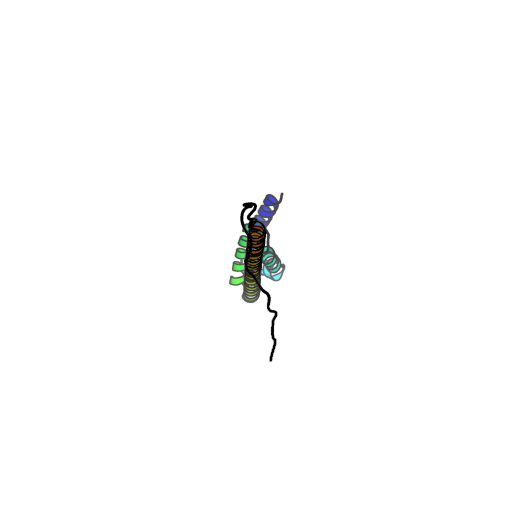YR A 1 96 ? 17.253 -4.989 -28.377 1.00 87.56 96 TYR A CA 1
ATOM 789 C C . TYR A 1 96 ? 17.977 -3.738 -28.892 1.00 87.56 96 TYR A C 1
ATOM 791 O O . TYR A 1 96 ? 18.424 -3.712 -30.046 1.00 87.56 96 TYR A O 1
ATOM 799 N N . GLN A 1 97 ? 18.091 -2.693 -28.068 1.00 86.94 97 GLN A N 1
ATOM 800 C CA . GLN A 1 97 ? 18.794 -1.463 -28.437 1.00 86.94 97 GLN A CA 1
ATOM 801 C C . GLN A 1 97 ? 20.290 -1.713 -28.641 1.00 86.94 97 GLN A C 1
ATOM 803 O O . GLN A 1 97 ? 20.851 -1.249 -29.640 1.00 86.94 97 GLN A O 1
ATOM 808 N N . ASP A 1 98 ? 20.912 -2.504 -27.771 1.00 90.69 98 ASP A N 1
ATOM 809 C CA . ASP A 1 98 ? 22.320 -2.884 -27.876 1.00 90.69 98 ASP A CA 1
ATOM 810 C C . ASP A 1 98 ? 22.594 -3.720 -29.130 1.00 90.69 98 ASP A C 1
ATOM 812 O O . ASP A 1 98 ? 23.545 -3.452 -29.875 1.00 90.69 98 ASP A O 1
ATOM 816 N N . ALA A 1 99 ? 21.724 -4.687 -29.435 1.00 89.69 99 ALA A N 1
ATOM 817 C CA . ALA A 1 99 ? 21.825 -5.485 -30.653 1.00 89.69 99 ALA A CA 1
ATOM 818 C C . ALA A 1 99 ? 21.718 -4.620 -31.925 1.00 89.69 99 ALA A C 1
ATOM 820 O O . ALA A 1 99 ? 22.490 -4.797 -32.876 1.00 89.69 99 ALA A O 1
ATOM 821 N N . LEU A 1 100 ? 20.798 -3.647 -31.945 1.00 89.75 100 LEU A N 1
ATOM 822 C CA . LEU A 1 100 ? 20.666 -2.689 -33.046 1.00 89.75 100 LEU A CA 1
ATOM 823 C C . LEU A 1 100 ? 21.897 -1.786 -33.170 1.00 89.75 100 LEU A C 1
ATOM 825 O O . LEU A 1 100 ? 22.388 -1.568 -34.282 1.00 89.75 100 LEU A O 1
ATOM 829 N N . ALA A 1 101 ? 22.418 -1.280 -32.051 1.00 91.69 101 ALA A N 1
ATOM 830 C CA . ALA A 1 101 ? 23.619 -0.454 -32.027 1.00 91.69 101 ALA A CA 1
ATOM 831 C C . ALA A 1 101 ? 24.834 -1.219 -32.574 1.00 91.69 101 ALA A C 1
ATOM 833 O O . ALA A 1 101 ? 25.564 -0.693 -33.421 1.00 91.69 101 ALA A O 1
ATOM 834 N N . LEU A 1 102 ? 25.004 -2.482 -32.172 1.00 90.25 102 LEU A N 1
ATOM 835 C CA . LEU A 1 102 ? 26.068 -3.354 -32.662 1.00 90.25 102 LEU A CA 1
ATOM 836 C C . LEU A 1 102 ? 25.936 -3.620 -34.168 1.00 90.25 102 LEU A C 1
ATOM 838 O O . LEU A 1 102 ? 26.917 -3.504 -34.905 1.00 90.25 102 LEU A O 1
ATOM 842 N N . ASN A 1 103 ? 24.729 -3.933 -34.647 1.00 88.62 103 ASN A N 1
ATOM 843 C CA . ASN A 1 103 ? 24.478 -4.172 -36.069 1.00 88.62 103 ASN A CA 1
ATOM 844 C C . ASN A 1 103 ? 24.769 -2.927 -36.928 1.00 88.62 103 ASN A C 1
ATOM 846 O O . ASN A 1 103 ? 25.405 -3.017 -37.983 1.00 88.62 103 ASN A O 1
ATOM 850 N N . ASN A 1 104 ? 24.365 -1.748 -36.453 1.00 90.06 104 ASN A N 1
ATOM 851 C CA . ASN A 1 104 ? 24.646 -0.476 -37.117 1.00 90.06 104 ASN A CA 1
ATOM 852 C C . ASN A 1 104 ? 26.153 -0.165 -37.139 1.00 90.06 104 ASN A C 1
ATOM 854 O O . ASN A 1 104 ? 26.682 0.253 -38.172 1.00 90.06 104 ASN A O 1
ATOM 858 N N . ALA A 1 105 ? 26.864 -0.417 -36.035 1.00 89.94 105 ALA A N 1
ATOM 859 C CA . ALA A 1 105 ? 28.311 -0.229 -35.947 1.00 89.94 105 ALA A CA 1
ATOM 860 C C . ALA A 1 105 ? 29.081 -1.173 -36.888 1.00 89.94 105 ALA A C 1
ATOM 862 O O . ALA A 1 105 ? 29.966 -0.723 -37.619 1.00 89.94 105 ALA A O 1
ATOM 863 N N . MET A 1 106 ? 28.711 -2.458 -36.937 1.00 84.88 106 MET A N 1
ATOM 864 C CA . MET A 1 106 ? 29.302 -3.432 -37.864 1.00 84.88 106 MET A CA 1
ATOM 865 C C . MET A 1 106 ? 29.053 -3.056 -39.331 1.00 84.88 106 MET A C 1
ATOM 867 O O . MET A 1 106 ? 29.964 -3.132 -40.155 1.00 84.88 106 MET A O 1
ATOM 871 N N . SER A 1 107 ? 27.845 -2.587 -39.654 1.00 80.19 107 SER A N 1
ATOM 872 C CA . SER A 1 107 ? 27.488 -2.131 -41.004 1.00 80.19 107 SER A CA 1
ATOM 873 C C . SER A 1 107 ? 28.300 -0.905 -41.440 1.00 80.19 107 SER A C 1
ATOM 875 O O . SER A 1 107 ? 28.744 -0.829 -42.585 1.00 80.19 107 SER A O 1
ATOM 877 N N . SER A 1 108 ? 28.549 0.028 -40.516 1.00 76.06 108 SER A N 1
ATOM 878 C CA . SER A 1 108 ? 29.412 1.194 -40.742 1.00 76.06 108 SER A CA 1
ATOM 879 C C . SER A 1 108 ? 30.863 0.784 -41.027 1.00 76.06 108 SER A C 1
ATOM 881 O O . SER A 1 108 ? 31.494 1.304 -41.947 1.00 76.06 108 SER A O 1
ATOM 883 N N . PHE A 1 109 ? 31.374 -0.219 -40.306 1.00 69.12 109 PHE A N 1
ATOM 884 C CA . PHE A 1 109 ? 32.722 -0.751 -40.515 1.00 69.12 109 PHE A CA 1
ATOM 885 C C . PHE A 1 109 ? 32.874 -1.447 -41.879 1.00 69.12 109 PHE A C 1
ATOM 887 O O . PHE A 1 109 ? 33.891 -1.288 -42.553 1.00 69.12 109 PHE A O 1
ATOM 894 N N . ASN A 1 110 ? 31.840 -2.168 -42.323 1.00 63.09 110 ASN A N 1
ATOM 895 C CA . ASN A 1 110 ? 31.833 -2.893 -43.596 1.00 63.09 110 ASN A CA 1
ATOM 896 C C . ASN A 1 110 ? 31.806 -1.968 -44.837 1.00 63.09 110 ASN A C 1
ATOM 898 O O . ASN A 1 110 ? 32.251 -2.370 -45.907 1.00 63.09 110 ASN A O 1
ATOM 902 N N . MET A 1 111 ? 31.343 -0.717 -44.708 1.00 58.25 111 MET A N 1
ATOM 903 C CA . MET A 1 111 ? 31.381 0.296 -45.782 1.00 58.25 111 MET A CA 1
ATOM 904 C C . MET A 1 111 ? 32.722 1.051 -45.891 1.00 58.25 111 MET A C 1
ATOM 906 O O . MET A 1 111 ? 32.953 1.732 -46.887 1.00 58.25 111 MET A O 1
ATOM 910 N N . GLY A 1 112 ? 33.617 0.935 -44.902 1.00 52.25 112 GLY A N 1
ATOM 911 C CA . GLY A 1 112 ? 34.950 1.562 -44.919 1.00 52.25 112 GLY A CA 1
ATOM 912 C C . GLY A 1 112 ? 36.056 0.709 -45.556 1.00 52.25 112 GLY A C 1
ATOM 913 O O . GLY A 1 112 ? 37.161 1.204 -45.760 1.00 52.25 112 GLY A O 1
ATOM 914 N N . GLY A 1 113 ? 35.770 -0.561 -45.867 1.00 48.03 113 GLY A N 1
ATOM 915 C CA . GLY A 1 113 ? 36.722 -1.551 -46.387 1.00 48.03 113 GLY A CA 1
ATOM 916 C C . GLY A 1 113 ? 36.545 -1.893 -47.868 1.00 48.03 113 GLY A C 1
ATOM 917 O O . GLY A 1 113 ? 36.830 -3.021 -48.266 1.00 48.03 113 GLY A O 1
ATOM 918 N N . GLY A 1 114 ? 36.039 -0.959 -48.680 1.00 45.31 114 GLY A N 1
ATOM 919 C CA . GLY A 1 114 ? 36.000 -1.111 -50.134 1.00 45.31 114 GLY A CA 1
ATOM 920 C C . GLY A 1 114 ? 37.417 -1.214 -50.701 1.00 45.31 114 GLY A C 1
ATOM 921 O O . GLY A 1 114 ? 38.123 -0.215 -50.773 1.00 45.31 114 GLY A O 1
ATOM 922 N N . MET A 1 115 ? 37.805 -2.439 -51.053 1.00 53.34 115 MET A N 1
ATOM 923 C CA . MET A 1 115 ? 39.027 -2.847 -51.750 1.00 53.34 115 MET A CA 1
ATOM 924 C C . MET A 1 115 ? 39.513 -1.821 -52.791 1.00 53.34 115 MET A C 1
ATOM 926 O O . MET A 1 115 ? 38.870 -1.624 -53.821 1.00 53.34 115 MET A O 1
ATOM 930 N N . ASP A 1 116 ? 40.685 -1.227 -52.548 1.00 51.22 116 ASP A N 1
ATOM 931 C CA . ASP A 1 116 ? 41.513 -0.577 -53.571 1.00 51.22 116 ASP A CA 1
ATOM 932 C C . ASP A 1 116 ? 42.331 -1.655 -54.305 1.00 51.22 116 ASP A C 1
ATOM 934 O O . ASP A 1 116 ? 43.530 -1.808 -54.097 1.00 51.22 116 ASP A O 1
ATOM 938 N N . ASP A 1 117 ? 41.654 -2.460 -55.128 1.00 53.47 117 ASP A N 1
ATOM 939 C CA . ASP A 1 117 ? 42.296 -3.356 -56.097 1.00 53.47 117 ASP A CA 1
ATOM 940 C C . ASP A 1 117 ? 42.307 -2.666 -57.471 1.00 53.47 117 ASP A C 1
ATOM 942 O O . ASP A 1 117 ? 41.530 -2.976 -58.376 1.00 53.47 117 ASP A O 1
ATOM 946 N N . GLY A 1 118 ? 43.186 -1.670 -57.606 1.00 44.25 118 GLY A N 1
ATOM 947 C CA . GLY A 1 118 ? 43.356 -0.837 -58.798 1.00 44.25 118 GLY A CA 1
ATOM 948 C C . GLY A 1 118 ? 44.787 -0.842 -59.331 1.00 44.25 118 GLY A C 1
ATOM 949 O O . GLY A 1 118 ? 45.402 0.210 -59.468 1.00 44.25 118 GLY A O 1
ATOM 950 N N . MET A 1 119 ? 45.318 -2.033 -59.618 1.00 48.38 119 MET A N 1
ATOM 951 C CA . MET A 1 119 ? 46.582 -2.287 -60.323 1.00 48.38 119 MET A CA 1
ATOM 952 C C . MET A 1 119 ? 46.758 -1.352 -61.540 1.00 48.38 119 MET A C 1
ATOM 954 O O . MET A 1 119 ? 46.083 -1.509 -62.559 1.00 48.38 119 MET A O 1
ATOM 958 N N . GLY A 1 120 ? 47.681 -0.392 -61.440 1.00 41.59 120 GLY A N 1
ATOM 959 C CA . GLY A 1 120 ? 47.985 0.586 -62.482 1.00 41.59 120 GLY A CA 1
ATOM 960 C C . GLY A 1 120 ? 49.457 0.570 -62.896 1.00 41.59 120 GLY A C 1
ATOM 961 O O . GLY A 1 120 ? 50.317 1.006 -62.142 1.00 41.59 120 GLY A O 1
ATOM 962 N N . ASP A 1 121 ? 49.672 0.150 -64.143 1.00 46.47 121 ASP A N 1
ATOM 963 C CA . ASP A 1 121 ? 50.795 0.479 -65.035 1.00 46.47 121 ASP A CA 1
ATOM 964 C C . ASP A 1 121 ? 52.096 -0.348 -64.954 1.00 46.47 121 ASP A C 1
ATOM 966 O O . ASP A 1 121 ? 52.989 -0.086 -64.157 1.00 46.47 121 ASP A O 1
ATOM 970 N N . PHE A 1 122 ? 52.235 -1.295 -65.893 1.00 37.25 122 PHE A N 1
ATOM 971 C CA . PHE A 1 122 ? 53.506 -1.590 -66.568 1.00 37.25 122 PHE A CA 1
ATOM 972 C C . PHE A 1 122 ? 53.229 -2.000 -68.025 1.00 37.25 122 PHE A C 1
ATOM 974 O O . PHE A 1 122 ? 52.942 -3.155 -68.345 1.00 37.25 122 PHE A O 1
ATOM 981 N N . ARG A 1 123 ? 53.307 -1.015 -68.924 1.00 41.12 123 ARG A N 1
ATOM 982 C CA . ARG A 1 123 ? 53.574 -1.213 -70.356 1.00 41.12 123 ARG A CA 1
ATOM 983 C C . ARG A 1 123 ? 54.984 -1.781 -70.549 1.00 41.12 123 ARG A C 1
ATOM 985 O O . ARG A 1 123 ? 55.939 -1.162 -70.101 1.00 41.12 123 ARG A O 1
ATOM 992 N N . ASP A 1 124 ? 55.112 -2.914 -71.238 1.00 39.06 124 ASP A N 1
ATOM 993 C CA . ASP A 1 124 ? 55.752 -2.999 -72.566 1.00 39.06 124 ASP A CA 1
ATOM 994 C C . ASP A 1 124 ? 56.009 -4.454 -73.002 1.00 39.06 124 ASP A C 1
ATOM 996 O O . ASP A 1 124 ? 56.509 -5.273 -72.238 1.00 39.06 124 ASP A O 1
ATOM 1000 N N . GLY A 1 125 ? 55.759 -4.731 -74.290 1.00 35.78 125 GLY A N 1
ATOM 1001 C CA . GLY A 1 125 ? 56.578 -5.683 -75.051 1.00 35.78 125 GLY A CA 1
ATOM 1002 C C . GLY A 1 125 ? 55.929 -6.969 -75.589 1.00 35.78 125 GLY A C 1
ATOM 1003 O O . GLY A 1 125 ? 55.915 -7.992 -74.921 1.00 35.78 125 GLY A O 1
ATOM 1004 N N . ALA A 1 126 ? 55.602 -6.927 -76.889 1.00 34.53 126 ALA A N 1
ATOM 1005 C CA . ALA A 1 126 ? 55.653 -8.021 -77.881 1.00 34.53 126 ALA A CA 1
ATOM 1006 C C . ALA A 1 126 ? 54.490 -9.050 -78.018 1.00 34.53 126 ALA A C 1
ATOM 1008 O O . ALA A 1 126 ? 54.392 -10.064 -77.338 1.00 34.53 126 ALA A O 1
ATOM 1009 N N . HIS A 1 127 ? 53.685 -8.800 -79.061 1.00 35.16 127 HIS A N 1
ATOM 1010 C CA . HIS A 1 127 ? 52.886 -9.712 -79.914 1.00 35.16 127 HIS A CA 1
ATOM 1011 C C . HIS A 1 127 ? 53.716 -10.843 -80.594 1.00 35.16 127 HIS A C 1
ATOM 1013 O O . HIS A 1 127 ? 54.943 -10.755 -80.560 1.00 35.16 127 HIS A O 1
ATOM 1019 N N . PRO A 1 128 ? 53.147 -11.753 -81.438 1.00 50.19 128 PRO A N 1
ATOM 1020 C CA . PRO A 1 128 ? 51.776 -12.309 -81.561 1.00 50.19 128 PRO A CA 1
ATOM 1021 C C . PRO A 1 128 ? 51.741 -13.848 -81.838 1.00 50.19 128 PRO A C 1
ATOM 1023 O O . PRO A 1 128 ? 52.698 -14.419 -82.354 1.00 50.19 128 PRO A O 1
ATOM 1026 N N . GLY A 1 129 ? 50.602 -14.532 -81.633 1.00 37.41 129 GLY A N 1
ATOM 1027 C CA . GLY A 1 129 ? 50.486 -15.968 -81.970 1.00 37.41 129 GLY A CA 1
ATOM 1028 C C . GLY A 1 129 ? 49.068 -16.546 -82.085 1.00 37.41 129 GLY A C 1
ATOM 1029 O O . GLY A 1 129 ? 48.602 -17.208 -81.176 1.00 37.41 129 GLY A O 1
ATOM 1030 N N . MET A 1 130 ? 48.428 -16.295 -83.233 1.00 38.66 130 MET A N 1
ATOM 1031 C CA . MET A 1 130 ? 47.390 -17.070 -83.954 1.00 38.66 130 MET A CA 1
ATOM 1032 C C . MET A 1 130 ? 46.182 -17.771 -83.268 1.00 38.66 130 MET A C 1
ATOM 1034 O O . MET A 1 130 ? 46.306 -18.784 -82.596 1.00 38.66 130 MET A O 1
ATOM 1038 N N . ARG A 1 131 ? 45.011 -17.362 -83.801 1.00 43.16 131 ARG A N 1
ATOM 1039 C CA . ARG A 1 131 ? 43.824 -18.132 -84.267 1.00 43.16 131 ARG A CA 1
ATOM 1040 C C . ARG A 1 131 ? 42.776 -18.659 -83.268 1.00 43.16 131 ARG A C 1
ATOM 1042 O O . ARG A 1 131 ? 42.839 -19.775 -82.779 1.00 43.16 131 ARG A O 1
ATOM 1049 N N . LEU A 1 132 ? 41.702 -17.866 -83.185 1.00 48.16 132 LEU A N 1
ATOM 1050 C CA . LEU A 1 132 ? 40.286 -18.195 -83.451 1.00 48.16 132 LEU A CA 1
ATOM 1051 C C . LEU A 1 132 ? 39.867 -19.683 -83.510 1.00 48.16 132 LEU A C 1
ATOM 1053 O O . LEU A 1 132 ? 40.146 -20.367 -84.499 1.00 48.16 132 LEU A O 1
ATOM 1057 N N . GLN A 1 133 ? 38.973 -20.072 -82.592 1.00 41.09 133 GLN A N 1
ATOM 1058 C CA . GLN A 1 133 ? 37.672 -20.656 -82.957 1.00 41.09 133 GLN A CA 1
ATOM 1059 C C . GLN A 1 133 ? 36.634 -20.549 -81.825 1.00 41.09 133 GLN A C 1
ATOM 1061 O O . GLN A 1 133 ? 36.958 -20.611 -80.645 1.00 41.09 133 GLN A O 1
ATOM 1066 N N . GLN A 1 134 ? 35.397 -20.300 -82.249 1.00 50.62 134 GLN A N 1
ATOM 1067 C CA . GLN A 1 134 ? 34.181 -19.998 -81.487 1.00 50.62 134 GLN A CA 1
ATOM 1068 C C . GLN A 1 134 ? 33.436 -21.274 -80.996 1.00 50.62 134 GLN A C 1
ATOM 1070 O O . GLN A 1 134 ? 33.889 -22.377 -81.299 1.00 50.62 134 GLN A O 1
ATOM 1075 N N . PRO A 1 135 ? 32.330 -21.143 -80.221 1.00 51.12 135 PRO A N 1
ATOM 1076 C CA . PRO A 1 135 ? 31.835 -22.142 -79.268 1.00 51.12 135 PRO A CA 1
ATOM 1077 C C . PRO A 1 135 ? 30.786 -23.095 -79.861 1.00 51.12 135 PRO A C 1
ATOM 1079 O O . PRO A 1 135 ? 30.178 -22.793 -80.884 1.00 51.12 135 PRO A O 1
ATOM 1082 N N . LEU A 1 136 ? 30.495 -24.201 -79.165 1.00 43.69 136 LEU A N 1
ATOM 1083 C CA . LEU A 1 136 ? 29.304 -25.017 -79.424 1.00 43.69 136 LEU A CA 1
ATOM 1084 C C . LEU A 1 136 ? 28.580 -25.384 -78.120 1.00 43.69 136 LEU A C 1
ATOM 1086 O O . LEU A 1 136 ? 29.146 -26.008 -77.227 1.00 43.69 136 LEU A O 1
ATOM 1090 N N . HIS A 1 137 ? 27.312 -24.972 -78.057 1.00 46.88 137 HIS A N 1
ATOM 1091 C CA . HIS A 1 137 ? 26.263 -25.468 -77.163 1.00 46.88 137 HIS A CA 1
ATOM 1092 C C . HIS A 1 137 ? 25.819 -26.889 -77.556 1.00 46.88 137 HIS A C 1
ATOM 1094 O O . HIS A 1 137 ? 25.759 -27.185 -78.747 1.00 46.88 137 HIS A O 1
ATOM 1100 N N . ALA A 1 138 ? 25.397 -27.688 -76.570 1.00 42.16 138 ALA A N 1
ATOM 1101 C CA . ALA A 1 138 ? 24.258 -28.634 -76.586 1.00 42.16 138 ALA A CA 1
ATOM 1102 C C . ALA A 1 138 ? 24.210 -29.295 -75.187 1.00 42.16 138 ALA A C 1
ATOM 1104 O O . ALA A 1 138 ? 25.242 -29.775 -74.726 1.00 42.16 138 ALA A O 1
ATOM 1105 N N . SER A 1 139 ? 23.183 -29.030 -74.368 1.00 44.62 139 SER A N 1
ATOM 1106 C CA . SER A 1 139 ? 21.927 -29.804 -74.225 1.00 44.62 139 SER A CA 1
ATOM 1107 C C . SER A 1 139 ? 22.117 -31.155 -73.546 1.00 44.62 139 SER A C 1
ATOM 1109 O O . SER A 1 139 ? 22.768 -32.029 -74.149 1.00 44.62 139 SER A O 1
#

InterPro domains:
  IPR008658 Kinesin-associated protein 3 [PTHR15605] (1-101)

Radius of gyration: 37.4 Å; chains: 1; bounding box: 71×52×104 Å

Sequence (139 aa):
EKQEDDEMVLQILFAFYQLLQATQARVSLLSQTQIVVYLLDLLLDKSKQVRLMSDRCLDVVIEADEAWAAQIRQRKFEMHNKEWLEAVDEDEAEEYQDALALNNAMSSFNMGGGMDDGMGDFRDGAHPGMRLQQPLHAS

pLDDT: mean 82.95, std 20.68, range [34.53, 98.62]

Secondary structure (DSSP, 8-state):
-HHHHHHHHHHHHHHHHHHHHSHHHHHHHHHHS-HHHHHHHGGG-S-HHHHHHHHHHHHHHHHH-HHHHHHHHHHHHHHHHHHHHHHHHHHHHHHHHHHHHHHHHHHHHHTS---------------------------

Foldseek 3Di:
DVVVVVVVLLVVLVVLLVLLVDVVSVVCPVPVHPLLVVLLVQCPPPDPSSNVSSVSSLVSVLVPDVVSVVVSVVSVVVVVVVVVVVVVVVVVVVVVVVVVVVVVVVVVVVVVPPDPPPDDDDDDDDDDDDDDDDDDDDD

Organism: NCBI:txid156174